Protein AF-0000000083615389 (afdb_homodimer)

Solvent-accessible surface area (backbone atoms only — not comparable to full-atom values): 5668 Å² total; per-residue (Å²): 128,59,68,62,26,52,51,20,20,48,48,19,18,52,42,34,51,52,47,45,48,63,58,32,74,88,59,85,76,51,61,86,85,69,50,85,76,38,42,74,55,96,89,36,82,41,72,122,129,59,69,62,27,53,52,20,20,48,50,18,18,52,42,36,50,53,46,44,49,63,58,32,75,85,58,87,74,52,61,85,84,70,50,84,75,39,41,72,56,95,89,36,82,40,72,120

pLDDT: mean 95.31, std 5.06, range [66.19, 98.5]

Secondary structure (DSSP, 8-state):
--HHHHHHHHHHHHHHHHHHHHH-TT-----TT--TT-EEETTEEE--/--HHHHHHHHHHHHHHHHHHHHH-TT-----TT--TT-EEETTEEE--

Structure (mmCIF, N/CA/C/O backbone):
data_AF-0000000083615389-model_v1
#
loop_
_entity.id
_entity.type
_entity.pdbx_description
1 polymer 'Uncharacterized protein'
#
loop_
_atom_site.group_PDB
_atom_site.id
_atom_site.type_symbol
_atom_site.label_atom_id
_atom_site.label_alt_id
_atom_site.label_comp_id
_atom_site.label_asym_id
_atom_site.label_entity_id
_atom_site.label_seq_id
_atom_site.pdbx_PDB_ins_code
_atom_site.Cartn_x
_atom_site.Cartn_y
_atom_site.Cartn_z
_atom_site.occupancy
_atom_site.B_iso_or_equiv
_atom_site.auth_seq_id
_atom_site.auth_comp_id
_atom_site.auth_asym_id
_atom_site.auth_atom_id
_atom_site.pdbx_PDB_model_num
ATOM 1 N N . MET A 1 1 ? 20.281 -4.141 -3.703 1 66.19 1 MET A N 1
ATOM 2 C CA . MET A 1 1 ? 19 -4.652 -4.172 1 66.19 1 MET A CA 1
ATOM 3 C C . MET A 1 1 ? 18.906 -4.578 -5.691 1 66.19 1 MET A C 1
ATOM 5 O O . MET A 1 1 ? 19.234 -3.551 -6.289 1 66.19 1 MET A O 1
ATOM 9 N N . GLY A 1 2 ? 18.781 -5.766 -6.285 1 85.19 2 GLY A N 1
ATOM 10 C CA . GLY A 1 2 ? 18.703 -5.746 -7.738 1 85.19 2 GLY A CA 1
ATOM 11 C C . GLY A 1 2 ? 17.516 -4.977 -8.266 1 85.19 2 GLY A C 1
ATOM 12 O O . GLY A 1 2 ? 16.547 -4.738 -7.535 1 85.19 2 GLY A O 1
ATOM 13 N N . GLN A 1 3 ? 17.453 -4.367 -9.391 1 92.75 3 GLN A N 1
ATOM 14 C CA . GLN A 1 3 ? 16.406 -3.592 -10.039 1 92.75 3 GLN A CA 1
ATOM 15 C C . GLN A 1 3 ? 15.062 -4.312 -9.945 1 92.75 3 GLN A C 1
ATOM 17 O O . GLN A 1 3 ? 14.023 -3.68 -9.742 1 92.75 3 GLN A O 1
ATOM 22 N N . ASP A 1 4 ? 15.141 -5.621 -10.07 1 93.62 4 ASP A N 1
ATOM 23 C CA . ASP A 1 4 ? 13.914 -6.406 -10.016 1 93.62 4 ASP A CA 1
ATOM 24 C C . ASP A 1 4 ? 13.242 -6.285 -8.641 1 93.62 4 ASP A C 1
ATOM 26 O O . ASP A 1 4 ? 12.016 -6.254 -8.547 1 93.62 4 ASP A O 1
ATOM 30 N N . VAL A 1 5 ? 14.07 -6.27 -7.574 1 95.25 5 VAL A N 1
ATOM 31 C CA . VAL A 1 5 ? 13.539 -6.141 -6.219 1 95.25 5 VAL A CA 1
ATOM 32 C C . VAL A 1 5 ? 12.938 -4.75 -6.031 1 95.25 5 VAL A C 1
ATOM 34 O O . VAL A 1 5 ? 11.828 -4.613 -5.504 1 95.25 5 VAL A O 1
ATOM 37 N N . LEU A 1 6 ? 13.594 -3.729 -6.52 1 96 6 LEU A N 1
ATOM 38 C CA . LEU A 1 6 ? 13.094 -2.359 -6.426 1 96 6 LEU A CA 1
ATOM 39 C C . LEU A 1 6 ? 11.773 -2.207 -7.176 1 96 6 LEU A C 1
ATOM 41 O O . LEU A 1 6 ? 10.859 -1.541 -6.699 1 96 6 LEU A O 1
ATOM 45 N N . ASP A 1 7 ? 11.68 -2.764 -8.336 1 96.44 7 ASP A N 1
ATOM 46 C CA . ASP A 1 7 ? 10.453 -2.736 -9.125 1 96.44 7 ASP A CA 1
ATOM 47 C C . ASP A 1 7 ? 9.305 -3.42 -8.375 1 96.44 7 ASP A C 1
ATOM 49 O O . ASP A 1 7 ? 8.164 -2.975 -8.453 1 96.44 7 ASP A O 1
ATOM 53 N N . GLY A 1 8 ? 9.695 -4.496 -7.711 1 96.88 8 GLY A N 1
ATOM 54 C CA . GLY A 1 8 ? 8.719 -5.164 -6.871 1 96.88 8 GLY A CA 1
ATOM 55 C C . GLY A 1 8 ? 8.203 -4.285 -5.746 1 96.88 8 GLY A C 1
ATOM 56 O O . GLY A 1 8 ? 6.996 -4.238 -5.492 1 96.88 8 GLY A O 1
ATOM 57 N N . VAL A 1 9 ? 9.094 -3.59 -5.078 1 97.5 9 VAL A N 1
ATOM 58 C CA . VAL A 1 9 ? 8.719 -2.682 -3.996 1 97.5 9 VAL A CA 1
ATOM 59 C C . VAL A 1 9 ? 7.754 -1.624 -4.52 1 97.5 9 VAL A C 1
ATOM 61 O O . VAL A 1 9 ? 6.711 -1.374 -3.912 1 97.5 9 VAL A O 1
ATOM 64 N N . LYS A 1 10 ? 8.117 -1.05 -5.645 1 98.19 10 LYS A N 1
ATOM 65 C CA . LYS A 1 10 ? 7.281 -0.011 -6.238 1 98.19 10 LYS A CA 1
ATOM 66 C C . LYS A 1 10 ? 5.906 -0.558 -6.609 1 98.19 10 LYS A C 1
ATOM 68 O O . LYS A 1 10 ? 4.887 0.091 -6.359 1 98.19 10 LYS A O 1
ATOM 73 N N . PHE A 1 11 ? 5.902 -1.675 -7.199 1 97.25 11 PHE A N 1
ATOM 74 C CA . PHE A 1 11 ? 4.645 -2.295 -7.602 1 97.25 11 PHE A CA 1
ATOM 75 C C . PHE A 1 11 ? 3.744 -2.527 -6.395 1 97.25 11 PHE A C 1
ATOM 77 O O . PHE A 1 11 ? 2.562 -2.176 -6.418 1 97.25 11 PHE A O 1
ATOM 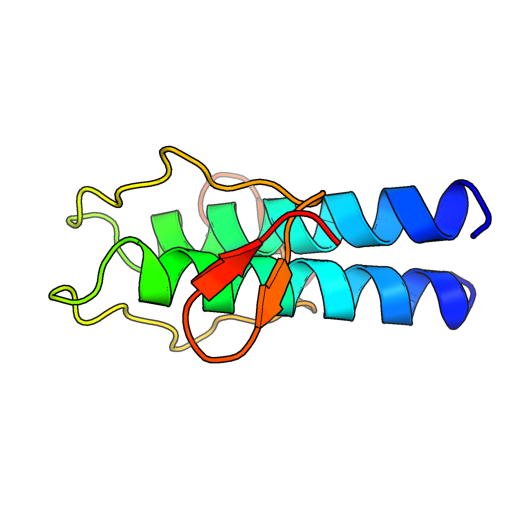84 N N . GLY A 1 12 ? 4.348 -3.168 -5.367 1 98 12 GLY A N 1
ATOM 85 C CA . GLY A 1 12 ? 3.582 -3.41 -4.156 1 98 12 GLY A CA 1
ATOM 86 C C . GLY A 1 12 ? 3.047 -2.139 -3.525 1 98 12 GLY A C 1
ATOM 87 O O . GLY A 1 12 ? 1.883 -2.08 -3.123 1 98 12 GLY A O 1
ATOM 88 N N . PHE A 1 13 ? 3.844 -1.072 -3.49 1 98.5 13 PHE A N 1
ATOM 89 C CA . PHE A 1 13 ? 3.467 0.212 -2.912 1 98.5 13 PHE A CA 1
ATOM 90 C C . PHE A 1 13 ? 2.293 0.823 -3.666 1 98.5 13 PHE A C 1
ATOM 92 O O . PHE A 1 13 ? 1.27 1.158 -3.066 1 98.5 13 PHE A O 1
ATOM 99 N N . ASP A 1 14 ? 2.414 0.888 -4.93 1 97.88 14 ASP A N 1
ATOM 100 C CA . ASP A 1 14 ? 1.382 1.502 -5.762 1 97.88 14 ASP A CA 1
ATOM 101 C C . ASP A 1 14 ? 0.082 0.702 -5.703 1 97.88 14 ASP A C 1
ATOM 103 O O . ASP A 1 14 ? -1.007 1.279 -5.668 1 97.88 14 ASP A O 1
ATOM 107 N N . ASN A 1 15 ? 0.273 -0.644 -5.75 1 98.06 15 ASN A N 1
ATOM 108 C CA . ASN A 1 15 ? -0.892 -1.519 -5.676 1 98.06 15 ASN A CA 1
ATOM 109 C C . ASN A 1 15 ? -1.677 -1.3 -4.387 1 98.06 15 ASN A C 1
ATOM 111 O O . ASN A 1 15 ? -2.908 -1.264 -4.402 1 98.06 15 ASN A O 1
ATOM 115 N N . ALA A 1 16 ? -0.967 -1.176 -3.25 1 98.31 16 ALA A N 1
ATOM 116 C CA . ALA A 1 16 ? -1.614 -0.941 -1.963 1 98.31 16 ALA A CA 1
ATOM 117 C C . ALA A 1 16 ? -2.373 0.383 -1.965 1 98.31 16 ALA A C 1
ATOM 119 O O . ALA A 1 16 ? -3.523 0.447 -1.521 1 98.31 16 ALA A O 1
ATOM 120 N N . VAL A 1 17 ? -1.777 1.408 -2.492 1 98.12 17 VAL A N 1
ATOM 121 C CA . VAL A 1 17 ? -2.396 2.729 -2.537 1 98.12 17 VAL A CA 1
ATOM 122 C C . VAL A 1 17 ? -3.672 2.672 -3.375 1 98.12 17 VAL A C 1
ATOM 124 O O . VAL A 1 17 ? -4.723 3.168 -2.953 1 98.12 17 VAL A O 1
ATOM 127 N N . ASP A 1 18 ? -3.592 2.049 -4.523 1 97.88 18 ASP A N 1
ATOM 128 C CA . ASP A 1 18 ? -4.734 1.969 -5.43 1 97.88 18 ASP A CA 1
ATOM 129 C C . ASP A 1 18 ? -5.879 1.181 -4.801 1 97.88 18 ASP A C 1
ATOM 131 O O . ASP A 1 18 ? -7.043 1.581 -4.895 1 97.88 18 ASP A O 1
ATOM 135 N N . GLN A 1 19 ? -5.516 0.07 -4.203 1 98.25 19 GLN A N 1
ATOM 136 C CA . GLN A 1 19 ? -6.551 -0.742 -3.574 1 98.25 19 GLN A CA 1
ATOM 137 C C . GLN A 1 19 ? -7.238 0.021 -2.443 1 98.25 19 GLN A C 1
ATOM 139 O O . GLN A 1 19 ? -8.461 -0.037 -2.303 1 98.25 19 GLN A O 1
ATOM 144 N N . ILE A 1 20 ? -6.508 0.762 -1.601 1 98 20 ILE A N 1
ATOM 145 C CA . ILE A 1 20 ? -7.074 1.495 -0.474 1 98 20 ILE A CA 1
ATOM 146 C C . ILE A 1 20 ? -8.047 2.553 -0.983 1 98 20 ILE A C 1
ATOM 148 O O . ILE A 1 20 ? -9.117 2.752 -0.401 1 98 20 ILE A O 1
ATOM 152 N N . LYS A 1 21 ? -7.711 3.186 -2.08 1 97.25 21 LYS A N 1
ATOM 153 C CA . LYS A 1 21 ? -8.594 4.188 -2.668 1 97.25 21 LYS A CA 1
ATOM 154 C C . LYS A 1 21 ? -9.906 3.557 -3.121 1 97.25 21 LYS A C 1
ATOM 156 O O . LYS A 1 21 ? -10.984 4.129 -2.914 1 97.25 21 LYS A O 1
ATOM 161 N N . ILE A 1 22 ? -9.836 2.395 -3.688 1 97.38 22 ILE A N 1
ATOM 162 C CA . ILE A 1 22 ? -11.016 1.705 -4.191 1 97.38 22 ILE A CA 1
ATOM 163 C C . ILE A 1 22 ? -11.898 1.274 -3.023 1 97.38 22 ILE A C 1
ATOM 165 O O . ILE A 1 22 ? -13.133 1.359 -3.1 1 97.38 22 ILE A O 1
ATOM 169 N N . LEU A 1 23 ? -11.266 0.8 -1.936 1 96.88 23 LEU A N 1
ATOM 170 C CA . LEU A 1 23 ? -11.984 0.274 -0.78 1 96.88 23 LEU A CA 1
ATOM 171 C C . LEU A 1 23 ? -12.57 1.406 0.057 1 96.88 23 LEU A C 1
ATOM 173 O O . LEU A 1 23 ? -13.422 1.171 0.918 1 96.88 23 LEU A O 1
ATOM 177 N N . ASN A 1 24 ? -12.164 2.625 -0.092 1 97.12 24 ASN A N 1
ATOM 178 C CA . ASN A 1 24 ? -12.602 3.803 0.653 1 97.12 24 ASN A CA 1
ATOM 179 C C . ASN A 1 24 ? -13.008 4.938 -0.281 1 97.12 24 ASN A C 1
ATOM 181 O O . ASN A 1 24 ? -12.438 6.027 -0.227 1 97.12 24 ASN A O 1
ATOM 185 N N . PRO A 1 25 ? -13.969 4.699 -1.1 1 95.19 25 PRO A N 1
ATOM 186 C CA . PRO A 1 25 ? -14.281 5.605 -2.207 1 95.19 25 PRO A CA 1
ATOM 187 C C . PRO A 1 25 ? -14.789 6.965 -1.731 1 95.19 25 PRO A C 1
ATOM 189 O O . PRO A 1 25 ? -14.734 7.945 -2.479 1 95.19 25 PRO A O 1
ATOM 192 N N . THR A 1 26 ? -15.172 7.117 -0.453 1 95.56 26 THR A N 1
ATOM 193 C CA . THR A 1 26 ? -15.766 8.367 0.014 1 95.56 26 THR A CA 1
ATOM 194 C C . THR A 1 26 ? -14.797 9.125 0.908 1 95.56 26 THR A C 1
ATOM 196 O O . THR A 1 26 ? -15.109 10.219 1.392 1 95.56 26 THR A O 1
ATOM 199 N N . VAL A 1 27 ? -13.672 8.555 1.141 1 95.69 27 VAL A N 1
ATOM 200 C CA . VAL A 1 27 ? -12.68 9.156 2.023 1 95.69 27 VAL A CA 1
ATOM 201 C C . VAL A 1 27 ? -11.664 9.938 1.198 1 95.69 27 VAL A C 1
ATOM 203 O O . VAL A 1 27 ? -11.164 9.445 0.185 1 95.69 27 VAL A O 1
ATOM 206 N N . LYS A 1 28 ? -11.469 11.188 1.521 1 95.06 28 LYS A N 1
A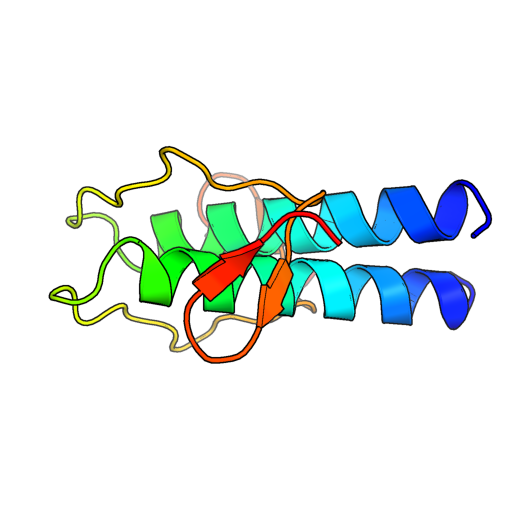TOM 207 C CA . LYS A 1 28 ? -10.328 11.914 0.976 1 95.06 28 LYS A CA 1
ATOM 208 C C . LYS A 1 28 ? -9.031 11.539 1.698 1 95.06 28 LYS A C 1
ATOM 210 O O . LYS A 1 28 ? -8.742 12.062 2.773 1 95.06 28 LYS A O 1
ATOM 215 N N . LEU A 1 29 ? -8.312 10.664 1.172 1 95.69 29 LEU A N 1
ATOM 216 C CA . LEU A 1 29 ? -7.074 10.188 1.778 1 95.69 29 LEU A CA 1
ATOM 217 C C . LEU A 1 29 ? -5.973 11.234 1.643 1 95.69 29 LEU A C 1
ATOM 219 O O . LEU A 1 29 ? -5.766 11.789 0.56 1 95.69 29 LEU A O 1
ATOM 223 N N . ASN A 1 30 ? -5.422 11.586 2.709 1 96.94 30 ASN A N 1
ATOM 224 C CA . ASN A 1 30 ? -4.184 12.352 2.656 1 96.94 30 ASN A CA 1
ATOM 225 C C . ASN A 1 30 ? -3.018 11.5 2.166 1 96.94 30 ASN A C 1
ATOM 227 O O . ASN A 1 30 ? -2.654 10.516 2.807 1 96.94 30 ASN A O 1
ATOM 231 N N . THR A 1 31 ? -2.434 11.797 1.002 1 96.12 31 THR A N 1
ATOM 232 C CA . THR A 1 31 ? -1.312 11.039 0.457 1 96.12 31 THR A CA 1
ATOM 233 C C . THR A 1 31 ? -0.064 11.914 0.363 1 96.12 31 THR A C 1
ATOM 235 O O . THR A 1 31 ? 0.939 11.508 -0.229 1 96.12 31 THR A O 1
ATOM 238 N N . GLU A 1 32 ? -0.241 13.156 0.873 1 96.31 32 GLU A N 1
ATOM 239 C CA . GLU A 1 32 ? 0.927 14.031 0.877 1 96.31 32 GLU A CA 1
ATOM 240 C C . GLU A 1 32 ? 2.051 13.445 1.727 1 96.31 32 GLU A C 1
ATOM 242 O O . GLU A 1 32 ? 1.846 13.117 2.896 1 96.31 32 GLU A O 1
ATOM 247 N N . GLY A 1 33 ? 3.188 13.234 1.131 1 95.25 33 GLY A N 1
ATOM 248 C CA . GLY A 1 33 ? 4.34 12.703 1.842 1 95.25 33 GLY A CA 1
ATOM 249 C C . GLY A 1 33 ? 4.523 11.211 1.64 1 95.25 33 GLY A C 1
ATOM 250 O O . GLY A 1 33 ? 5.551 10.648 2.029 1 95.25 33 GLY A O 1
ATOM 251 N N . LEU A 1 34 ? 3.502 10.523 1.08 1 97.31 34 LEU A N 1
ATOM 252 C CA . LEU A 1 34 ? 3.625 9.109 0.759 1 97.31 34 LEU A CA 1
ATOM 253 C C . LEU A 1 34 ? 4.789 8.867 -0.199 1 97.31 34 LEU A C 1
ATOM 255 O O . LEU A 1 34 ? 4.973 9.617 -1.157 1 97.31 34 LEU A O 1
ATOM 259 N N . SER A 1 35 ? 5.598 7.828 0.117 1 98.19 35 SER A N 1
ATOM 260 C CA . SER A 1 35 ? 6.715 7.504 -0.768 1 98.19 35 SER A CA 1
ATOM 261 C C . SER A 1 35 ? 7.238 6.098 -0.506 1 98.19 35 SER A C 1
ATOM 263 O O . SER A 1 35 ? 7.453 5.715 0.646 1 98.19 35 SER A O 1
ATOM 265 N N . MET A 1 36 ? 7.48 5.387 -1.621 1 97.31 36 MET A N 1
ATOM 266 C CA . MET A 1 36 ? 8.062 4.055 -1.47 1 97.31 36 MET A CA 1
ATOM 267 C C . MET A 1 36 ? 9.477 4.141 -0.898 1 97.31 36 MET A C 1
ATOM 269 O O . MET A 1 36 ? 10.016 3.141 -0.416 1 97.31 36 MET A O 1
ATOM 273 N N . LEU A 1 37 ? 10.055 5.312 -1 1 96.44 37 LEU A N 1
ATOM 274 C CA . LEU A 1 37 ? 11.43 5.492 -0.543 1 96.44 37 LEU A CA 1
ATOM 275 C C . LEU A 1 37 ? 11.469 5.789 0.953 1 96.44 37 LEU A C 1
ATOM 277 O O . LEU A 1 37 ? 12.555 5.902 1.538 1 96.44 37 LEU A O 1
ATOM 281 N N . LYS A 1 38 ? 10.359 6.004 1.525 1 97.81 38 LYS A N 1
ATOM 282 C CA . LYS A 1 38 ? 10.227 6.199 2.967 1 97.81 38 LYS A CA 1
ATOM 283 C C . LYS A 1 38 ? 9.695 4.938 3.646 1 97.81 38 LYS A C 1
ATOM 285 O O . LYS A 1 38 ? 9.25 4.004 2.975 1 97.81 38 LYS A O 1
ATOM 290 N N . ARG A 1 39 ? 9.891 4.902 4.938 1 95.81 39 ARG A N 1
ATOM 291 C CA . ARG A 1 39 ? 9.352 3.779 5.695 1 95.81 39 ARG A CA 1
ATOM 292 C C . ARG A 1 39 ? 8.805 4.238 7.043 1 95.81 39 ARG A C 1
ATOM 294 O O . ARG A 1 39 ? 9.047 5.371 7.465 1 95.81 39 ARG A O 1
ATOM 301 N N . VAL A 1 40 ? 8.008 3.406 7.652 1 95.56 40 VAL A N 1
ATOM 302 C CA . VAL A 1 40 ? 7.445 3.703 8.969 1 95.56 40 VAL A CA 1
ATOM 303 C C . VAL A 1 40 ? 8.352 3.139 10.062 1 95.56 40 VAL A C 1
ATOM 305 O O . VAL A 1 40 ? 8.695 1.954 10.039 1 95.56 40 VAL A O 1
ATOM 308 N N . GLU A 1 41 ? 8.781 3.969 10.922 1 93.94 41 GLU A N 1
ATOM 309 C CA . GLU A 1 41 ? 9.539 3.59 12.117 1 93.94 41 GLU A CA 1
ATOM 310 C C . GLU A 1 41 ? 9.023 4.332 13.352 1 93.94 41 GLU A C 1
ATOM 312 O O . GLU A 1 41 ? 8.984 5.562 13.367 1 93.94 41 GLU A O 1
ATOM 317 N N . ASN A 1 42 ? 8.602 3.564 14.32 1 93 42 ASN A N 1
ATOM 318 C CA . ASN A 1 42 ? 8.125 4.098 15.594 1 93 42 ASN A CA 1
ATOM 319 C C . ASN A 1 42 ? 6.996 5.102 15.391 1 93 42 ASN A C 1
ATOM 321 O O . ASN A 1 42 ? 7.012 6.188 15.984 1 93 42 ASN A O 1
ATOM 325 N N . GLY A 1 43 ? 6.133 4.832 14.398 1 91.62 43 GLY A N 1
ATOM 326 C CA . GLY A 1 43 ? 4.945 5.648 14.203 1 91.62 43 GLY A CA 1
ATOM 327 C C . GLY A 1 43 ? 5.211 6.906 13.391 1 91.62 43 GLY A C 1
ATOM 328 O O . GLY A 1 43 ? 4.367 7.805 13.336 1 91.62 43 GLY A O 1
ATOM 329 N N . HIS A 1 44 ? 6.445 6.965 12.812 1 96 44 HIS A N 1
ATOM 330 C CA . HIS A 1 44 ? 6.793 8.109 11.984 1 96 44 HIS A CA 1
ATOM 331 C C . HIS A 1 44 ? 7.238 7.67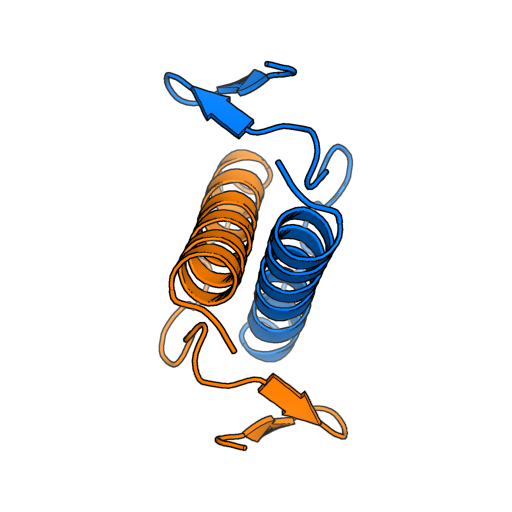2 10.594 1 96 44 HIS A C 1
ATOM 333 O O . HIS A 1 44 ? 7.812 6.59 10.438 1 96 44 HIS A O 1
ATOM 339 N N . ILE A 1 45 ? 6.914 8.469 9.625 1 96.69 45 ILE A N 1
ATOM 340 C CA . ILE A 1 45 ? 7.43 8.258 8.273 1 96.69 45 ILE A CA 1
ATOM 341 C C . ILE A 1 45 ? 8.805 8.906 8.141 1 96.69 45 ILE A C 1
ATOM 343 O O . ILE A 1 45 ? 8.938 10.117 8.312 1 96.69 45 ILE A O 1
ATOM 347 N N . ILE A 1 46 ? 9.773 8.094 7.863 1 96.56 46 ILE A N 1
ATOM 348 C CA . ILE A 1 46 ? 11.141 8.586 7.809 1 96.56 46 ILE A CA 1
ATOM 349 C C . ILE A 1 46 ? 11.781 8.188 6.48 1 96.56 46 ILE A C 1
ATOM 351 O O . ILE A 1 46 ? 11.258 7.328 5.77 1 96.56 46 ILE A O 1
ATOM 355 N N . ILE A 1 47 ? 12.898 8.805 6.164 1 94 47 ILE A N 1
ATOM 356 C CA . ILE A 1 47 ? 13.781 8.367 5.094 1 94 47 ILE A CA 1
ATOM 357 C C . ILE A 1 47 ? 14.883 7.48 5.668 1 94 47 ILE A C 1
ATOM 359 O O . ILE A 1 47 ? 15.648 7.91 6.531 1 94 47 ILE A O 1
ATOM 363 N N . PRO A 1 48 ? 14.859 6.301 5.293 1 84.5 48 PRO A N 1
ATOM 364 C CA . PRO A 1 48 ? 15.844 5.391 5.871 1 84.5 48 PRO A CA 1
ATOM 365 C C . PRO A 1 48 ? 17.281 5.863 5.652 1 84.5 48 PRO A C 1
ATOM 367 O O . PRO A 1 48 ? 17.562 6.551 4.668 1 84.5 48 PRO A O 1
ATOM 370 N N . MET B 1 1 ? 8.992 -15.109 -10.914 1 66.31 1 MET B N 1
ATOM 371 C CA . MET B 1 1 ? 9.484 -14.047 -10.039 1 66.31 1 MET B CA 1
ATOM 372 C C . MET B 1 1 ? 10.281 -14.633 -8.875 1 66.31 1 MET B C 1
ATOM 374 O O . MET B 1 1 ? 9.844 -15.594 -8.234 1 66.31 1 MET B O 1
ATOM 378 N N . GLY B 1 2 ? 11.555 -14.227 -8.836 1 85.25 2 GLY B N 1
ATOM 379 C CA . GLY B 1 2 ? 12.359 -14.773 -7.754 1 85.25 2 GLY B CA 1
ATOM 380 C C . GLY B 1 2 ? 11.875 -14.352 -6.379 1 85.25 2 GLY B C 1
ATOM 381 O O . GLY B 1 2 ? 11.117 -13.391 -6.246 1 85.25 2 GLY B O 1
ATOM 382 N N . GLN B 1 3 ? 12.023 -15.062 -5.297 1 92.75 3 GLN B N 1
ATOM 383 C CA . GLN B 1 3 ? 11.617 -14.812 -3.918 1 92.75 3 GLN B CA 1
ATOM 384 C C . GLN B 1 3 ? 11.953 -13.383 -3.5 1 92.75 3 GLN B C 1
ATOM 386 O O . GLN B 1 3 ? 11.18 -12.742 -2.787 1 92.75 3 GLN B O 1
ATOM 391 N N . ASP B 1 4 ? 13.086 -12.914 -3.994 1 93.69 4 ASP B N 1
ATOM 392 C CA . ASP B 1 4 ? 13.516 -11.562 -3.643 1 93.69 4 ASP B CA 1
ATOM 393 C C . ASP B 1 4 ? 12.531 -10.523 -4.184 1 93.69 4 ASP B C 1
ATOM 395 O O . ASP B 1 4 ? 12.273 -9.508 -3.533 1 93.69 4 ASP B O 1
ATOM 399 N N . VAL B 1 5 ? 12.016 -10.75 -5.402 1 95.38 5 VAL B N 1
ATOM 400 C CA . VAL B 1 5 ? 11.055 -9.836 -6.008 1 95.38 5 VAL B CA 1
ATOM 401 C C . VAL B 1 5 ? 9.742 -9.867 -5.238 1 95.38 5 VAL B C 1
ATOM 403 O O . VAL B 1 5 ? 9.172 -8.82 -4.918 1 95.38 5 VAL B O 1
ATOM 406 N N . LEU B 1 6 ? 9.289 -11.039 -4.855 1 96.06 6 LEU B N 1
ATOM 407 C CA . LEU B 1 6 ? 8.062 -11.188 -4.086 1 96.06 6 LEU B CA 1
ATOM 408 C C . LEU B 1 6 ? 8.18 -10.492 -2.732 1 96.06 6 LEU B C 1
ATOM 410 O O . LEU B 1 6 ? 7.23 -9.844 -2.277 1 96.06 6 LEU B O 1
ATOM 414 N N . ASP B 1 7 ? 9.281 -10.648 -2.068 1 96.5 7 ASP B N 1
ATOM 415 C CA . ASP B 1 7 ? 9.531 -9.984 -0.794 1 96.5 7 ASP B CA 1
ATOM 416 C C . ASP B 1 7 ? 9.484 -8.461 -0.95 1 96.5 7 ASP B C 1
ATOM 418 O O . ASP B 1 7 ? 9 -7.758 -0.064 1 96.5 7 ASP B O 1
ATOM 422 N N . GLY B 1 8 ? 10.023 -8.047 -2.09 1 97 8 GLY B N 1
ATOM 423 C CA . GLY B 1 8 ? 9.938 -6.633 -2.402 1 97 8 GLY B CA 1
ATOM 424 C C . GLY B 1 8 ? 8.508 -6.145 -2.551 1 97 8 GLY B C 1
ATOM 425 O O . GLY B 1 8 ? 8.141 -5.09 -2.023 1 97 8 GLY B O 1
ATOM 426 N N . VAL B 1 9 ? 7.695 -6.887 -3.252 1 97.5 9 VAL B N 1
ATOM 427 C CA . VAL B 1 9 ? 6.289 -6.547 -3.443 1 97.5 9 VAL B CA 1
ATOM 428 C C . VAL B 1 9 ? 5.594 -6.438 -2.09 1 97.5 9 VAL B C 1
ATOM 430 O O . VAL B 1 9 ? 4.883 -5.465 -1.824 1 97.5 9 VAL B O 1
ATOM 433 N N . LYS B 1 10 ? 5.836 -7.422 -1.26 1 98.19 10 LYS B N 1
ATOM 434 C CA . LYS B 1 10 ? 5.219 -7.441 0.062 1 98.19 10 LYS B CA 1
ATOM 435 C C . LYS B 1 10 ? 5.664 -6.242 0.895 1 98.19 10 LYS B C 1
ATOM 437 O O . LYS B 1 10 ? 4.848 -5.605 1.561 1 98.19 10 LYS B O 1
ATOM 442 N N . PHE B 1 11 ? 6.906 -6.004 0.86 1 97.25 11 PHE B N 1
ATOM 443 C CA . PHE B 1 11 ? 7.449 -4.879 1.616 1 97.25 11 PHE B CA 1
ATOM 444 C C . PHE B 1 11 ? 6.805 -3.57 1.176 1 97.25 11 PHE B C 1
ATOM 446 O O . PHE B 1 11 ? 6.359 -2.779 2.01 1 97.25 11 PHE B O 1
ATOM 453 N N . GLY B 1 12 ? 6.824 -3.369 -0.166 1 98 12 GLY B N 1
ATOM 454 C CA . GLY B 1 12 ? 6.207 -2.16 -0.689 1 98 12 GLY B CA 1
ATOM 455 C C . GLY B 1 12 ? 4.742 -2.029 -0.32 1 98 12 GLY B C 1
ATOM 456 O O . GLY B 1 12 ? 4.293 -0.956 0.085 1 98 12 GLY B O 1
ATOM 457 N N . PHE B 1 13 ? 3.965 -3.127 -0.38 1 98.5 13 PHE B N 1
ATOM 458 C CA . PHE B 1 13 ? 2.543 -3.152 -0.06 1 98.5 13 PHE B CA 1
ATOM 459 C C . PHE B 1 13 ? 2.311 -2.781 1.4 1 98.5 13 PHE B C 1
ATOM 461 O O . PHE B 1 13 ? 1.545 -1.862 1.698 1 98.5 13 PHE B O 1
ATOM 468 N N . ASP B 1 14 ? 3.008 -3.412 2.264 1 97.94 14 ASP B N 1
ATOM 469 C CA . ASP B 1 14 ? 2.84 -3.182 3.695 1 97.94 14 ASP B CA 1
ATOM 470 C C . ASP B 1 14 ? 3.256 -1.763 4.074 1 97.94 14 ASP B C 1
ATOM 472 O O . ASP B 1 14 ? 2.611 -1.123 4.91 1 97.94 14 ASP B O 1
ATOM 476 N N . ASN B 1 15 ? 4.398 -1.347 3.465 1 98.12 15 ASN B N 1
ATOM 477 C CA . ASN B 1 15 ? 4.887 0.003 3.727 1 98.12 15 ASN B CA 1
ATOM 478 C C . ASN B 1 15 ? 3.854 1.058 3.342 1 98.12 15 ASN B C 1
ATOM 480 O O . ASN B 1 15 ? 3.652 2.029 4.074 1 98.12 15 ASN B O 1
ATOM 484 N N . ALA B 1 16 ? 3.203 0.901 2.182 1 98.38 16 ALA B N 1
ATOM 485 C CA . ALA B 1 16 ? 2.176 1.836 1.729 1 98.38 16 ALA B CA 1
ATOM 486 C C . ALA B 1 16 ? 0.998 1.87 2.697 1 98.38 16 ALA B C 1
ATOM 488 O O . ALA B 1 16 ? 0.518 2.945 3.064 1 98.38 16 ALA B O 1
ATOM 489 N N . VAL B 1 17 ? 0.565 0.714 3.141 1 98.12 17 VAL B N 1
ATOM 490 C CA . VAL B 1 17 ? -0.564 0.616 4.059 1 98.12 17 VAL B CA 1
ATOM 491 C C . VAL B 1 17 ? -0.232 1.331 5.367 1 98.12 17 VAL B C 1
ATOM 493 O O . VAL B 1 17 ? -1.03 2.127 5.863 1 98.12 17 VAL B O 1
ATOM 496 N N . ASP B 1 18 ? 0.939 1.073 5.887 1 97.94 18 ASP B N 1
ATOM 497 C CA . ASP B 1 18 ? 1.352 1.664 7.156 1 97.94 18 ASP B CA 1
ATOM 498 C C . ASP B 1 18 ? 1.447 3.184 7.051 1 97.94 18 ASP B C 1
ATOM 500 O O . ASP B 1 18 ? 1.003 3.904 7.949 1 97.94 18 ASP B O 1
ATOM 504 N N . GLN B 1 19 ? 2.07 3.617 5.969 1 98.31 19 GLN B N 1
ATOM 505 C CA . GLN B 1 19 ? 2.207 5.059 5.789 1 98.31 19 GLN B CA 1
ATOM 506 C C . GLN B 1 19 ? 0.841 5.73 5.68 1 98.31 19 GLN B C 1
ATOM 508 O O . GLN B 1 19 ? 0.62 6.797 6.262 1 98.31 19 GLN B O 1
ATOM 513 N N . ILE B 1 20 ? -0.144 5.16 4.969 1 98 20 ILE B N 1
ATOM 514 C CA . ILE B 1 20 ? -1.466 5.75 4.781 1 98 20 ILE B CA 1
ATOM 515 C C . ILE B 1 20 ? -2.176 5.867 6.129 1 98 20 ILE B C 1
ATOM 517 O O . ILE B 1 20 ? -2.834 6.871 6.406 1 98 20 ILE B O 1
ATOM 521 N N . LYS B 1 21 ? -2.012 4.855 6.961 1 97.25 21 LYS B N 1
ATOM 522 C CA . LYS B 1 21 ? -2.617 4.891 8.289 1 97.25 21 LYS B CA 1
ATOM 523 C C . LYS B 1 21 ? -2.057 6.043 9.117 1 97.25 21 LYS B C 1
ATOM 525 O O . LYS B 1 21 ? -2.803 6.738 9.812 1 97.25 21 LYS B O 1
ATOM 530 N N . ILE B 1 22 ? -0.776 6.277 9.016 1 97.44 22 ILE B N 1
ATOM 531 C CA . ILE B 1 22 ? -0.115 7.328 9.781 1 97.44 22 ILE B CA 1
ATOM 532 C C . ILE B 1 22 ? -0.57 8.695 9.281 1 97.44 22 ILE B C 1
ATOM 534 O O . ILE B 1 22 ? -0.777 9.617 10.078 1 97.44 22 ILE B O 1
ATOM 538 N N . LEU B 1 23 ? -0.727 8.836 7.953 1 96.88 23 LEU B N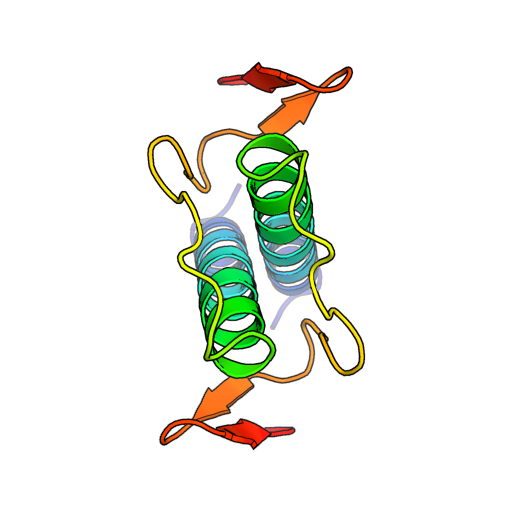 1
ATOM 539 C CA . LEU B 1 23 ? -1.073 10.109 7.332 1 96.88 23 LEU B CA 1
ATOM 540 C C . LEU B 1 23 ? -2.555 10.422 7.52 1 96.88 23 LEU B C 1
ATOM 542 O O . LEU B 1 23 ? -2.986 11.555 7.297 1 96.88 23 LEU B O 1
ATOM 546 N N . ASN B 1 24 ? -3.383 9.477 7.895 1 97.25 24 ASN B N 1
ATOM 547 C CA . ASN B 1 24 ? -4.824 9.617 8.078 1 97.25 24 ASN B CA 1
ATOM 548 C C . ASN B 1 24 ? -5.27 9.086 9.438 1 97.25 24 ASN B C 1
ATOM 550 O O . ASN B 1 24 ? -6.105 8.18 9.508 1 97.25 24 ASN B O 1
ATOM 554 N N . PRO B 1 25 ? -4.758 9.641 10.461 1 95.25 25 PRO B N 1
ATOM 555 C CA . PRO B 1 25 ? -4.906 9.055 11.797 1 95.25 25 PRO B CA 1
ATOM 556 C C . PRO B 1 25 ? -6.352 9.062 12.289 1 95.25 25 PRO B C 1
ATOM 558 O O . PRO B 1 25 ? -6.703 8.297 13.188 1 95.25 25 PRO B O 1
ATOM 561 N N . THR B 1 26 ? -7.277 9.781 11.648 1 95.75 26 THR B N 1
ATOM 562 C CA . THR B 1 26 ? -8.633 9.898 12.164 1 95.75 26 THR B CA 1
ATOM 563 C C . THR B 1 26 ? -9.617 9.156 11.266 1 95.75 26 THR B C 1
ATOM 565 O O . THR B 1 26 ? -10.82 9.141 11.531 1 95.75 26 THR B O 1
ATOM 568 N N . VAL B 1 27 ? -9.117 8.594 10.242 1 95.69 27 VAL B N 1
ATOM 569 C CA . VAL B 1 27 ? -9.961 7.891 9.281 1 95.69 27 VAL B CA 1
ATOM 570 C C . VAL B 1 27 ? -9.969 6.395 9.594 1 95.69 27 VAL B C 1
ATOM 572 O O . VAL B 1 27 ? -8.914 5.801 9.828 1 95.69 27 VAL B O 1
ATOM 575 N N . LYS B 1 28 ? -11.125 5.816 9.766 1 95.38 28 LYS B N 1
ATOM 576 C CA . LYS B 1 28 ? -11.234 4.359 9.789 1 95.38 28 LYS B CA 1
ATOM 577 C C . LYS B 1 28 ? -11.148 3.775 8.383 1 95.38 28 LYS B C 1
ATOM 579 O O . LYS B 1 28 ? -12.156 3.73 7.664 1 95.38 28 LYS B O 1
ATOM 584 N N . LEU B 1 29 ? -10.031 3.426 7.984 1 95.88 29 LEU B N 1
ATOM 585 C CA . LEU B 1 29 ? -9.812 2.871 6.656 1 95.88 29 LEU B CA 1
ATOM 586 C C . LEU B 1 29 ? -10.391 1.464 6.551 1 95.88 29 LEU B C 1
ATOM 588 O O . LEU B 1 29 ? -10.172 0.632 7.434 1 95.88 29 LEU B O 1
ATOM 592 N N . ASN B 1 30 ? -11.203 1.26 5.609 1 96.88 30 ASN B N 1
ATOM 593 C CA . ASN B 1 30 ? -11.586 -0.102 5.254 1 96.88 30 ASN B CA 1
ATOM 594 C C . ASN B 1 30 ? -10.43 -0.851 4.59 1 96.88 30 ASN B C 1
ATOM 596 O O . ASN B 1 30 ? -9.953 -0.443 3.531 1 96.88 30 ASN B O 1
ATOM 600 N N . THR B 1 31 ? -9.898 -1.882 5.195 1 96 31 THR B N 1
ATOM 601 C CA . THR B 1 31 ? -8.805 -2.666 4.637 1 96 31 THR B CA 1
ATOM 602 C C . THR B 1 31 ? -9.25 -4.094 4.352 1 96 31 THR B C 1
ATOM 604 O O . THR B 1 31 ? -8.422 -4.961 4.047 1 96 31 THR B O 1
ATOM 607 N N . GLU B 1 32 ? -10.562 -4.332 4.598 1 96.31 32 GLU B N 1
ATOM 608 C CA . GL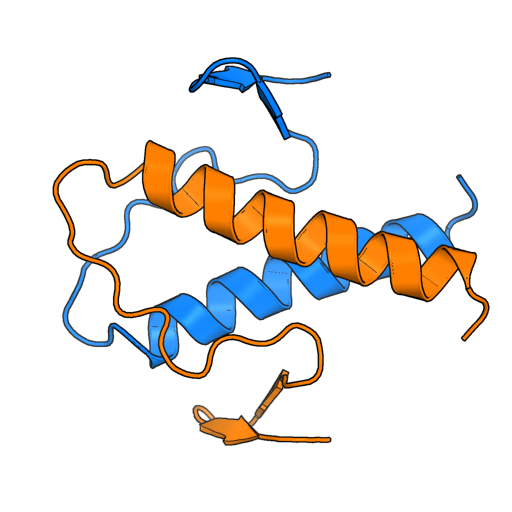U B 1 32 ? -11.086 -5.656 4.285 1 96.31 32 GLU B CA 1
ATOM 609 C C . GLU B 1 32 ? -10.938 -5.973 2.797 1 96.31 32 GLU B C 1
ATOM 611 O O . GLU B 1 32 ? -11.383 -5.199 1.947 1 96.31 32 GLU B O 1
ATOM 616 N N . GLY B 1 33 ? -10.266 -7.008 2.496 1 95.31 33 GLY B N 1
ATOM 617 C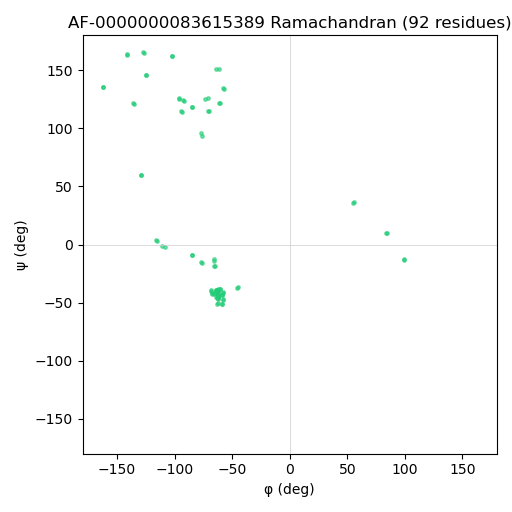 CA . GLY B 1 33 ? -10.07 -7.422 1.114 1 95.31 33 GLY B CA 1
ATOM 618 C C . GLY B 1 33 ? -8.727 -6.996 0.548 1 95.31 33 GLY B C 1
ATOM 619 O O . GLY B 1 33 ? -8.344 -7.43 -0.541 1 95.31 33 GLY B O 1
ATOM 620 N N . LEU B 1 34 ? -8.008 -6.082 1.231 1 97.38 34 LEU B N 1
ATOM 621 C CA . LEU B 1 34 ? -6.668 -5.691 0.814 1 97.38 34 LEU B CA 1
ATOM 622 C C . LEU B 1 34 ? -5.75 -6.902 0.737 1 97.38 34 LEU B C 1
ATOM 624 O O . LEU B 1 34 ? -5.77 -7.762 1.622 1 97.38 34 LEU B O 1
ATOM 628 N N . SER B 1 35 ? -4.98 -6.992 -0.371 1 98.25 35 SER B N 1
ATOM 629 C CA . SER B 1 35 ? -4.035 -8.094 -0.505 1 98.25 35 SER B CA 1
ATOM 630 C C . SER B 1 35 ? -2.982 -7.793 -1.566 1 98.25 35 SER B C 1
ATOM 632 O O . SER B 1 35 ? -3.311 -7.34 -2.664 1 98.25 35 SER B O 1
ATOM 634 N N . MET B 1 36 ? -1.721 -8.117 -1.194 1 97.44 36 MET B N 1
ATOM 635 C CA . MET B 1 36 ? -0.657 -7.938 -2.18 1 97.44 36 MET B CA 1
ATOM 636 C C . MET B 1 36 ? -0.847 -8.883 -3.361 1 97.44 36 MET B C 1
ATOM 638 O O . MET B 1 36 ? -0.256 -8.68 -4.422 1 97.44 36 MET B O 1
ATOM 642 N N . LEU B 1 37 ? -1.654 -9.922 -3.143 1 96.44 37 LEU B N 1
ATOM 643 C CA . LEU B 1 37 ? -1.86 -10.922 -4.18 1 96.44 37 LEU B CA 1
ATOM 644 C C . LEU B 1 37 ? -2.957 -10.492 -5.145 1 96.44 37 LEU B C 1
ATOM 646 O O . LEU B 1 37 ? -3.232 -11.18 -6.129 1 96.44 37 LEU B O 1
ATOM 650 N N . LYS B 1 38 ? -3.637 -9.453 -4.828 1 97.88 38 LYS B N 1
ATOM 651 C CA . LYS B 1 38 ? -4.645 -8.852 -5.699 1 97.88 38 LYS B CA 1
ATOM 652 C C . LYS B 1 38 ? -4.102 -7.605 -6.387 1 97.88 38 LYS B C 1
ATOM 654 O O . LYS B 1 38 ? -3.035 -7.105 -6.023 1 97.88 38 LYS B O 1
ATOM 659 N N . ARG B 1 39 ? -4.797 -7.227 -7.43 1 95.75 39 ARG B N 1
ATOM 660 C CA . ARG B 1 39 ? -4.406 -5.992 -8.109 1 95.75 39 ARG B CA 1
ATOM 661 C C . ARG B 1 39 ? -5.633 -5.211 -8.562 1 95.75 39 ARG B C 1
ATOM 663 O O . ARG B 1 39 ? -6.75 -5.73 -8.562 1 95.75 39 ARG B O 1
ATOM 670 N N . VAL B 1 40 ? -5.418 -3.947 -8.883 1 95.5 40 VAL B N 1
ATOM 671 C CA . VAL B 1 40 ? -6.496 -3.096 -9.375 1 95.5 40 VAL B CA 1
ATOM 672 C C . VAL B 1 40 ? -6.535 -3.137 -10.898 1 95.5 40 VAL B C 1
ATOM 674 O O . VAL B 1 40 ? -5.516 -2.914 -11.555 1 95.5 40 VAL B O 1
ATOM 677 N N . GLU B 1 41 ? -7.641 -3.479 -11.453 1 93.81 41 GLU B N 1
ATOM 678 C CA . GLU B 1 41 ? -7.91 -3.439 -12.891 1 93.81 41 GLU B CA 1
ATOM 679 C C . GLU B 1 41 ? -9.289 -2.855 -13.18 1 93.81 41 GLU B C 1
ATOM 681 O O . GLU B 1 41 ? -10.297 -3.352 -12.672 1 93.81 41 GLU B O 1
ATOM 686 N N . ASN B 1 42 ? -9.297 -1.833 -13.922 1 92.75 42 ASN B N 1
ATOM 687 C CA . ASN B 1 42 ? -10.531 -1.176 -14.344 1 92.75 42 ASN B CA 1
ATOM 688 C C . ASN B 1 42 ? -11.398 -0.781 -13.148 1 92.75 42 ASN B C 1
ATOM 690 O O . ASN B 1 42 ? -12.602 -1.028 -13.141 1 92.75 42 ASN B O 1
ATOM 694 N N . GLY B 1 43 ? -10.734 -0.376 -12.047 1 91.75 43 GLY B N 1
ATOM 695 C CA . GLY B 1 43 ? -11.453 0.151 -10.898 1 91.75 43 GLY B CA 1
ATOM 696 C C . GLY B 1 43 ? -11.961 -0.931 -9.969 1 91.75 43 GLY B C 1
ATOM 697 O O . GLY B 1 43 ? -12.781 -0.663 -9.086 1 91.75 43 GLY B O 1
ATOM 698 N N . HIS B 1 44 ? -11.5 -2.178 -10.211 1 96 44 HIS B N 1
ATOM 699 C CA . HIS B 1 44 ? -11.883 -3.293 -9.359 1 96 44 HIS B CA 1
ATOM 700 C C . HIS B 1 44 ? -10.656 -4.012 -8.805 1 96 44 HIS B C 1
ATOM 702 O O . HIS B 1 44 ? -9.602 -4.035 -9.445 1 96 44 HIS B O 1
ATOM 708 N N . ILE B 1 45 ? -10.781 -4.496 -7.605 1 96.75 45 ILE B N 1
ATOM 709 C CA . ILE B 1 45 ? -9.758 -5.359 -7.035 1 96.75 45 ILE B CA 1
ATOM 710 C C . ILE B 1 45 ? -9.992 -6.805 -7.461 1 96.75 45 ILE B C 1
ATOM 712 O O . ILE B 1 45 ? -11.047 -7.375 -7.172 1 96.75 45 ILE B O 1
ATOM 716 N N . ILE B 1 46 ? -9.031 -7.344 -8.164 1 96.75 46 ILE B N 1
ATOM 717 C CA . ILE B 1 46 ? -9.195 -8.688 -8.703 1 96.75 46 ILE B CA 1
ATOM 718 C C . ILE B 1 46 ? -8.016 -9.562 -8.289 1 96.75 46 ILE B C 1
ATOM 720 O O . ILE B 1 46 ? -6.992 -9.047 -7.82 1 96.75 46 ILE B O 1
ATOM 724 N N . ILE B 1 47 ? -8.156 -10.867 -8.422 1 94.38 47 ILE B N 1
ATOM 725 C CA . ILE B 1 47 ? -7.055 -11.82 -8.344 1 94.38 47 ILE B CA 1
ATOM 726 C C . ILE B 1 47 ? -6.516 -12.094 -9.742 1 94.38 47 ILE B C 1
ATOM 728 O O . ILE B 1 47 ? -7.25 -12.555 -10.625 1 94.38 47 ILE B O 1
ATOM 732 N N . PRO B 1 48 ? -5.348 -11.688 -9.938 1 85 48 PRO B N 1
ATOM 733 C CA . PRO B 1 48 ? -4.809 -11.859 -11.289 1 85 48 PRO B CA 1
ATOM 734 C C . PRO B 1 48 ? -4.875 -13.297 -11.781 1 85 48 PRO B C 1
ATOM 736 O O . PRO B 1 48 ? -4.844 -14.234 -10.977 1 85 48 PRO B O 1
#

Foldseek 3Di:
DPPVVVVVLVVVQVVVVVVVCVVCVPDDDDCVPPDSQWDDDPNDTDRD/DDPVVVVVLVVVQVVVVVVVCVVCVPDDDDCVPPDSQWDDDPNDTDRD

Organism: NCBI:txid97028

Radius of gyration: 13.09 Å; Cα contacts (8 Å, |Δi|>4): 142; chains: 2; bounding box: 35×29×30 Å

Sequence (96 aa):
MGQDVLDGVKFGFDNAVDQIKILNPTVKLNTEGLSMLKRVENGHIIIPMGQDVLDGVKFGFDNAVDQIKILNPTVKLNTEGLSMLKRVENGHIIIP

=== Feature glossary ===
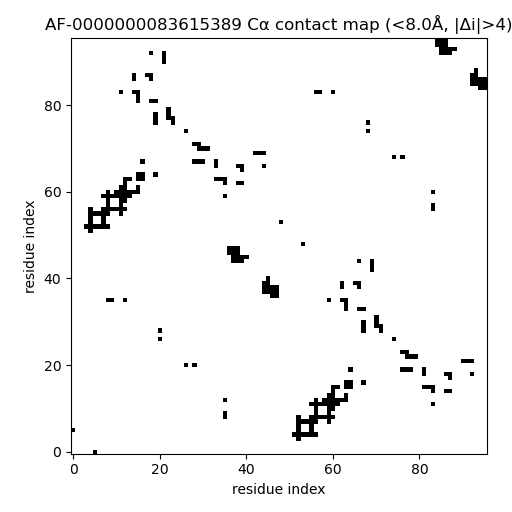Annotated list of the representations used here:

Nearest PDB structures. The Foldseek neighbor list gives the closest experimentally determined structures in the PDB, ranked by structural alignment. TM-score near 1 means near-identical fold; near 0.3 means only rough topology match. This is how one finds what a novel AlphaFold prediction most resembles in the solved-structure universe.

Foldseek 3Di. Foldseek's 3Di representation compresses backbone geometry into a per-residue letter drawn from a learned twenty-state alphabet. It captures the tertiary interaction pattern around each residue — which residues are packed against it in space, regardless of where they are in sequence.

Radius of gyration, Cα contacts, bounding box. Radius of gyration (Rg) is the root-mean-square distance of Cα atoms from their centroid — a single number for overall size and compactness. A globular domain of N residues has Rg ≈ 2.2·N^0.38 Å; an extended or disordered chain has a much larger Rg. The Cα contact count is the number of residue pairs whose Cα atoms are within 8 Å and are more than four positions apart in sequence — a standard proxy for tertiary packing density. The bounding box is the smallest axis-aligned box enclosing all Cα atoms.

InterPro / GO / CATH / organism. The annotation block draws on four external resources. InterPro: which protein families and domains the sequence belongs to. GO: standardized terms for what the protein does, what process it participates in, and where in the cell it acts. CATH: which structural fold it has in the CATH hierarchy. Organism: the species of origin.

mmCIF coordinates. The mmCIF block holds the 3D Cartesian coordinates of each backbone atom (N, Cα, C, O) in ångströms. mmCIF is the PDB's canonical archive format — a tagged-loop text representation of the atomic model.

pLDDT. pLDDT is the predicted lDDT-Cα score: AlphaFold's confidence that the local environment of each residue (all inter-atomic distances within 15 Å) is correctly placed. It is a per-residue number between 0 and 100, with higher meaning more reliable.

Backbone torsions (φ/ψ). φ (phi) and ψ (psi) are the two rotatable backbone dihedrals per residue: φ is the C(i-1)–N–Cα–C torsion, ψ is the N–Cα–C–N(i+1) torsion, both in degrees on (−180°, 180°]. α-helical residues cluster near (−60°, −45°); β-strand residues near (−120°, +130°). A Ramachandran plot is simply a scatter of (φ, ψ) for every residue.

B-factor. For experimental (PDB) structures, the B-factor (temperature factor) quantifies the positional spread of each atom in th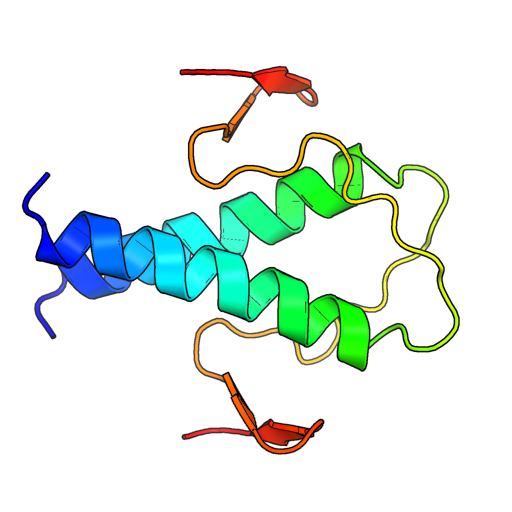e crystal — a combination of thermal vibration and static disorder — in units of Å². High B-factors mark flexible loops or poorly resolved regions; low B-factors mark the rigid, well-ordered core.

Secondary structure (3-state, P-SEA). SS3 is a coarse helix/strand/coil call (letters a/b/c) made by the P-SEA algorithm from inter-Cα distances and dihedrals. It is less detailed than DSSP but needs only Cα positions.

Predicted aligned error. Predicted aligned error is AlphaFold's pairwise confidence. Unlike pLDDT (per-residue), PAE is per-residue-pair and captures whether two parts of the structure are correctly placed relative to each other. Units are ångströms of expected positional error.

Solvent-accessible surface area. Solvent-accessible surface area (SASA) is the area in Å² traced out by the centre of a 1.4 Å probe sphere (a water molecule) rolled over the protein's van der Waals surface (Shrake–Rupley / Lee–Richards construction). Buried residues have near-zero SASA; fully exposed residues can exceed 200 Å². The total SASA scales roughly with the number of surface residues.

Secondary structure (8-state, DSSP). The SS8 string is DSSP's per-residue secondary-structure call. α-helix (H) means an i→i+4 H-bond ladder; β-strand (E) means the residue participates in a β-sheet; 3₁₀ (G) and π (I) are tighter and wider helices; T/S are turns/bends; '-' is loop.

Rendered structure images. Structure images are PyMOL renders from six orthogonal camera directions. Cartoon representation draws helices as coils and strands as arrows; sticks shows the backbone as bonds; surface shows the solvent-excluded envelope. Rainbow coloring maps sequence position to hue (blue→red, N→C); chain coloring assigns a distinct color per polypeptide.

Sequence. The amino-acid sequence is the protein's primary structure: the linear order of residues from the N-terminus to the C-terminus, written in one-letter code. Everything else here — the 3D coordinates, the secondary structure, the domain annotations — is ultimately a consequence of this string.

Contact-map, Ramachandran, and PAE plots. Three diagnostic plots accompany the record. The Cα contact map visualizes the tertiary structure as a 2D adjacency matrix (8 Å cutoff, sequence-local contacts suppressed). The Ramachandran plot shows the distribution of backbone (φ, ψ) torsions, with points in the α and β basins reflecting secondary structure content. The PAE plot shows AlphaFold's inter-residue confidence as a color matrix.